Protein AF-A0A292RZ18-F1 (afdb_monomer)

Structure (mmCIF, N/CA/C/O backbone):
data_AF-A0A292RZ18-F1
#
_entry.id   AF-A0A292RZ18-F1
#
loop_
_atom_site.group_PDB
_atom_site.id
_atom_site.type_symbol
_atom_site.label_atom_id
_atom_site.label_alt_id
_atom_site.label_comp_id
_atom_site.label_asym_id
_atom_site.label_entity_id
_atom_site.label_seq_id
_atom_site.pdbx_PDB_ins_code
_atom_site.Cartn_x
_atom_site.Cartn_y
_atom_site.Cartn_z
_atom_site.occupancy
_atom_site.B_iso_or_equiv
_atom_site.auth_seq_id
_atom_site.auth_comp_id
_atom_site.auth_asym_id
_atom_site.auth_atom_id
_atom_site.pdbx_PDB_model_num
ATOM 1 N N . MET A 1 1 ? -14.575 0.556 -12.211 1.00 39.78 1 MET A N 1
ATOM 2 C CA . MET A 1 1 ? -14.997 0.538 -10.796 1.00 39.78 1 MET A CA 1
ATOM 3 C C . MET A 1 1 ? -14.473 1.832 -10.193 1.00 39.78 1 MET A C 1
ATOM 5 O O . MET A 1 1 ? -13.284 1.932 -9.936 1.00 39.78 1 MET A O 1
ATOM 9 N N . SER A 1 2 ? -15.299 2.881 -10.181 1.00 37.69 2 SER A N 1
ATOM 10 C CA . SER A 1 2 ? -14.873 4.205 -9.716 1.00 37.69 2 SER A CA 1
ATOM 11 C C . SER A 1 2 ? -14.965 4.206 -8.196 1.00 37.69 2 SER A C 1
ATOM 13 O O . SER A 1 2 ? -16.057 4.023 -7.658 1.00 37.69 2 SER A O 1
ATOM 15 N N . LEU A 1 3 ? -13.831 4.338 -7.511 1.00 44.94 3 LEU A N 1
ATOM 16 C CA . LEU A 1 3 ? -13.806 4.589 -6.074 1.00 44.94 3 LEU A CA 1
ATOM 17 C C . LEU A 1 3 ? -14.310 6.021 -5.861 1.00 44.94 3 LEU A C 1
ATOM 19 O O . LEU A 1 3 ? -13.529 6.972 -5.832 1.00 44.94 3 LEU A O 1
ATOM 23 N N . ASP A 1 4 ? -15.636 6.167 -5.790 1.00 46.00 4 ASP A N 1
ATOM 24 C CA . ASP A 1 4 ? -16.313 7.408 -5.418 1.00 46.00 4 ASP A CA 1
ATOM 25 C C . ASP A 1 4 ? -15.897 7.753 -3.985 1.00 46.00 4 ASP A C 1
ATOM 27 O O . ASP A 1 4 ? -16.393 7.231 -2.984 1.00 46.00 4 ASP A O 1
ATOM 31 N N . THR A 1 5 ? -14.858 8.573 -3.905 1.00 54.19 5 THR A N 1
ATOM 32 C CA . THR A 1 5 ? -14.161 8.963 -2.689 1.00 54.19 5 THR A CA 1
ATOM 33 C C . THR A 1 5 ? -14.993 10.010 -1.958 1.00 54.19 5 THR A C 1
ATOM 35 O O . THR A 1 5 ? -14.697 11.203 -1.940 1.00 54.19 5 THR A O 1
ATOM 38 N N . LYS A 1 6 ? -16.029 9.540 -1.256 1.00 46.91 6 LYS A N 1
ATOM 39 C CA . LYS A 1 6 ? -16.646 10.284 -0.144 1.00 46.91 6 LYS A CA 1
ATOM 40 C C . LYS A 1 6 ? -15.752 10.349 1.102 1.00 46.91 6 LYS A C 1
ATOM 42 O O . LYS A 1 6 ? -16.144 10.940 2.099 1.00 46.91 6 LYS A O 1
ATOM 47 N N . ALA A 1 7 ? -14.526 9.830 1.039 1.00 49.03 7 ALA A N 1
ATOM 48 C CA . ALA A 1 7 ? -13.469 10.082 2.014 1.00 49.03 7 ALA A CA 1
ATOM 49 C C . ALA A 1 7 ? -12.685 11.356 1.641 1.00 49.03 7 ALA A C 1
ATOM 51 O O . ALA A 1 7 ? -11.482 11.3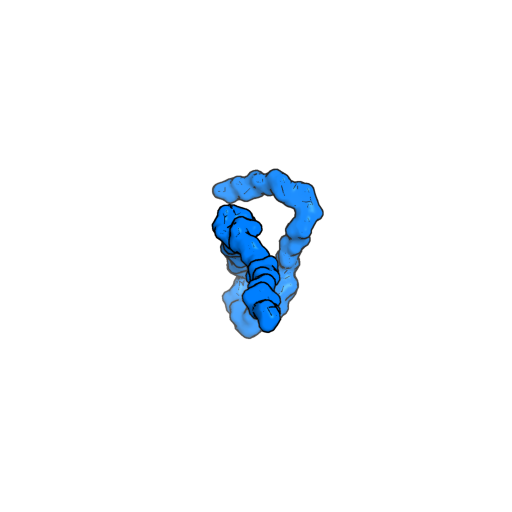24 1.383 1.00 49.03 7 ALA A O 1
ATOM 52 N N . LYS A 1 8 ? -13.370 12.502 1.576 1.00 45.12 8 LYS A N 1
ATOM 53 C CA . LYS A 1 8 ? -12.709 13.805 1.436 1.00 45.12 8 LYS A CA 1
ATOM 54 C C . LYS A 1 8 ? -11.982 14.141 2.742 1.00 45.12 8 LYS A C 1
ATOM 56 O O . LYS A 1 8 ? -12.549 14.785 3.617 1.00 45.12 8 LYS A O 1
ATOM 61 N N . GLY A 1 9 ? -10.718 13.727 2.849 1.00 45.34 9 GLY A N 1
ATOM 62 C CA . GLY A 1 9 ? -9.720 14.631 3.421 1.00 45.34 9 GLY A CA 1
ATOM 63 C C . GLY A 1 9 ? -8.502 14.074 4.161 1.00 45.34 9 GLY A C 1
ATOM 64 O O . GLY A 1 9 ? -7.665 14.901 4.489 1.00 45.34 9 GLY A O 1
ATOM 65 N N . TRP A 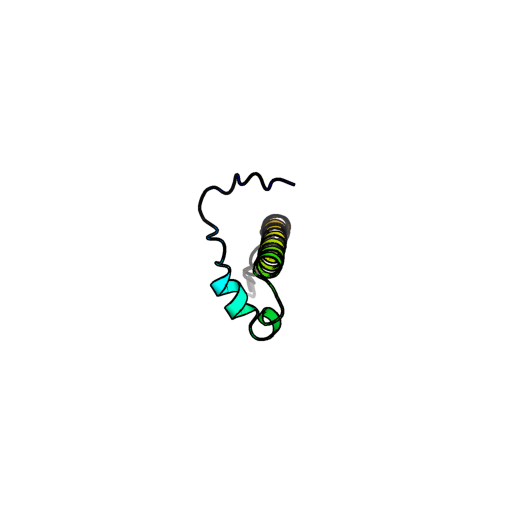1 10 ? -8.368 12.783 4.497 1.00 44.88 10 TRP A N 1
ATOM 66 C CA . TRP A 1 10 ? -7.355 12.413 5.519 1.00 44.88 10 TRP A CA 1
ATOM 67 C C . TRP A 1 10 ? -6.472 11.191 5.227 1.00 44.88 10 TRP A C 1
ATOM 69 O O . TRP A 1 10 ? -5.552 10.930 5.997 1.00 44.88 10 TRP A O 1
ATOM 79 N N . ILE A 1 11 ? -6.663 10.469 4.117 1.00 52.59 11 ILE A N 1
ATOM 80 C CA . ILE A 1 11 ? -5.686 9.450 3.697 1.00 52.59 11 ILE A CA 1
ATOM 81 C C . ILE A 1 11 ? -4.831 10.056 2.595 1.00 52.59 11 ILE A C 1
ATOM 83 O O . ILE A 1 11 ? -5.199 10.043 1.421 1.00 52.59 11 ILE A O 1
ATOM 87 N N . THR A 1 12 ? -3.687 10.617 2.978 1.00 61.25 12 THR A N 1
ATOM 88 C CA . THR A 1 12 ? -2.657 10.990 2.010 1.00 61.25 12 THR A CA 1
ATOM 89 C C . THR A 1 12 ? -2.170 9.703 1.350 1.00 61.25 12 THR A C 1
ATOM 91 O O . THR A 1 12 ? -1.483 8.898 1.980 1.00 61.25 12 THR A O 1
ATOM 94 N N . MET A 1 13 ? -2.580 9.478 0.100 1.00 72.25 13 MET A N 1
ATOM 95 C CA . MET A 1 13 ? -2.103 8.355 -0.704 1.00 72.25 13 MET A CA 1
ATOM 96 C C . MET A 1 13 ? -0.574 8.377 -0.750 1.00 72.25 13 MET A C 1
ATOM 98 O O . MET A 1 13 ? 0.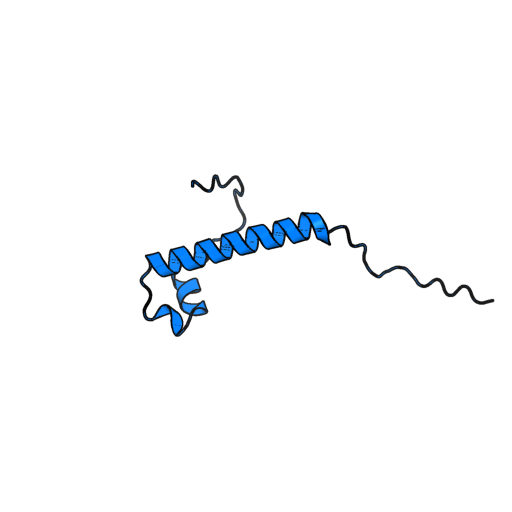039 9.421 -0.988 1.00 72.25 13 MET A O 1
ATOM 102 N N . LEU A 1 14 ? 0.049 7.224 -0.518 1.00 81.12 14 LEU A N 1
ATOM 103 C CA . LEU A 1 14 ? 1.490 7.077 -0.622 1.00 81.12 14 LEU A CA 1
ATOM 104 C C . LEU A 1 14 ? 1.918 7.418 -2.052 1.00 81.12 14 LEU A C 1
ATOM 106 O O . LEU A 1 14 ? 1.328 6.972 -3.041 1.00 81.12 14 LEU A O 1
ATOM 110 N N . SER A 1 15 ? 2.971 8.225 -2.162 1.00 88.69 15 SER A N 1
ATOM 111 C CA . SER A 1 15 ? 3.580 8.485 -3.463 1.00 88.69 15 SER A CA 1
ATOM 112 C C . SER A 1 15 ? 4.175 7.195 -4.031 1.00 88.69 15 SER A C 1
ATOM 114 O O . SER A 1 15 ? 4.660 6.350 -3.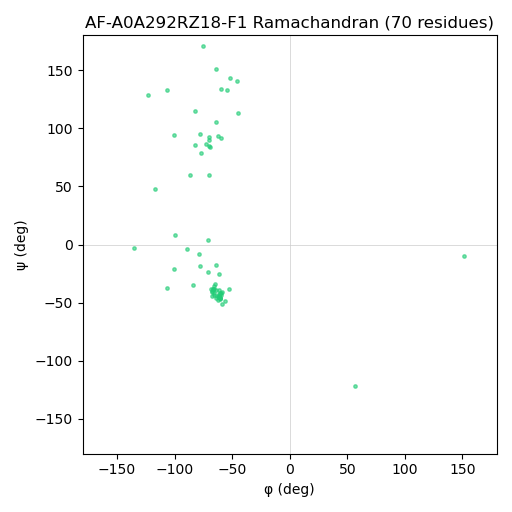278 1.00 88.69 15 SER A O 1
ATOM 116 N N . ILE A 1 16 ? 4.228 7.078 -5.360 1.00 89.06 16 ILE A N 1
ATOM 117 C CA . ILE A 1 16 ? 4.896 5.955 -6.045 1.00 89.06 16 ILE A CA 1
ATOM 118 C C . ILE A 1 16 ? 6.336 5.800 -5.541 1.00 89.06 16 ILE A C 1
ATOM 120 O O . ILE A 1 16 ? 6.797 4.691 -5.293 1.00 89.06 16 ILE A O 1
ATOM 124 N N . LYS A 1 17 ? 7.034 6.915 -5.292 1.00 90.56 17 LYS A N 1
ATOM 125 C CA . LYS A 1 17 ? 8.389 6.915 -4.726 1.00 90.56 17 LYS A CA 1
ATOM 126 C C . LYS A 1 17 ? 8.448 6.252 -3.347 1.00 90.56 17 LYS A C 1
ATOM 128 O O . LYS A 1 17 ? 9.364 5.473 -3.089 1.00 90.56 17 LYS A O 1
ATOM 133 N N . ALA A 1 18 ? 7.484 6.547 -2.474 1.00 91.00 18 ALA A N 1
ATOM 134 C CA . ALA A 1 18 ? 7.383 5.905 -1.167 1.00 91.00 18 ALA A CA 1
ATOM 135 C C . ALA A 1 18 ? 7.061 4.409 -1.310 1.00 91.00 18 ALA A C 1
ATOM 137 O O . ALA A 1 18 ? 7.725 3.587 -0.685 1.00 91.00 18 ALA A O 1
ATOM 138 N N . CYS A 1 19 ? 6.132 4.045 -2.199 1.00 91.62 19 CYS A N 1
ATOM 139 C CA . CYS A 1 19 ? 5.807 2.646 -2.487 1.00 91.62 19 CYS A CA 1
ATOM 140 C C . CYS A 1 19 ? 7.018 1.868 -3.021 1.00 91.62 19 CYS A C 1
ATOM 142 O O . CYS A 1 19 ? 7.319 0.793 -2.510 1.00 91.62 19 CYS A O 1
ATOM 144 N N . ARG A 1 20 ? 7.775 2.427 -3.975 1.00 93.31 20 ARG A N 1
ATOM 145 C CA . ARG A 1 20 ? 9.018 1.827 -4.492 1.00 93.31 20 ARG A CA 1
ATOM 146 C C . ARG A 1 20 ? 10.055 1.633 -3.388 1.00 93.31 20 ARG A C 1
ATOM 148 O O . ARG A 1 20 ? 10.688 0.583 -3.328 1.00 93.31 20 ARG A O 1
ATOM 155 N N . HIS A 1 21 ? 10.206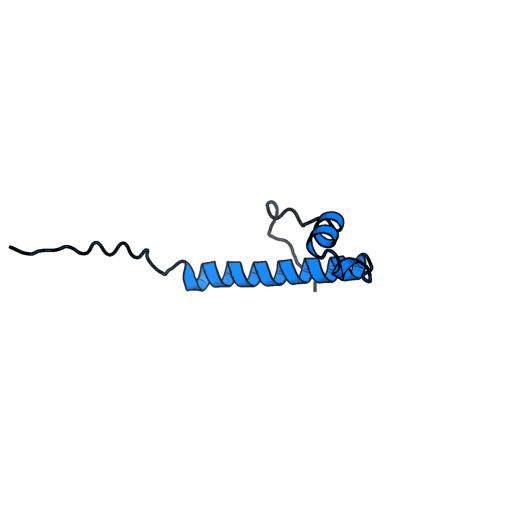 2.615 -2.500 1.00 93.75 21 HIS A N 1
ATOM 156 C CA . HIS A 1 21 ? 11.102 2.495 -1.353 1.00 93.75 21 HIS A CA 1
ATOM 157 C C . HIS A 1 21 ? 10.693 1.339 -0.426 1.00 93.75 21 HIS A C 1
ATOM 159 O O . HIS A 1 21 ? 11.540 0.526 -0.065 1.00 93.75 21 HIS A O 1
ATOM 165 N N . SER A 1 22 ? 9.401 1.218 -0.105 1.00 91.75 22 SER A N 1
ATOM 166 C CA . SER A 1 22 ? 8.869 0.138 0.737 1.00 91.75 22 SER A CA 1
ATOM 167 C C . SER A 1 22 ? 8.958 -1.246 0.085 1.00 91.75 22 SER A C 1
ATOM 169 O O . SER A 1 22 ? 9.260 -2.223 0.764 1.00 91.75 22 SER A O 1
ATOM 171 N N . LEU A 1 23 ? 8.731 -1.339 -1.228 1.00 91.50 23 LEU A N 1
ATOM 172 C CA . LEU A 1 23 ? 8.868 -2.580 -2.000 1.00 91.50 23 LEU A CA 1
ATOM 173 C C . LEU A 1 23 ? 10.339 -3.004 -2.166 1.00 91.50 23 LEU A C 1
ATOM 175 O O . LEU A 1 23 ? 10.635 -4.186 -2.361 1.00 91.50 23 LEU A O 1
ATOM 179 N N . GLY A 1 24 ? 11.279 -2.062 -2.068 1.00 94.06 24 GLY A N 1
ATOM 180 C CA . GLY A 1 24 ? 12.712 -2.332 -2.050 1.00 94.06 24 GLY A CA 1
ATOM 181 C C . GLY A 1 24 ? 13.173 -3.107 -3.285 1.00 94.06 24 GLY A C 1
ATOM 182 O O . GLY A 1 24 ? 12.998 -2.663 -4.418 1.00 94.06 24 GLY A O 1
ATOM 183 N N . LYS A 1 25 ? 13.768 -4.289 -3.077 1.00 95.12 25 LYS A N 1
ATOM 184 C CA . LYS A 1 25 ? 14.285 -5.124 -4.177 1.00 95.12 25 LYS A CA 1
ATOM 185 C C . LYS A 1 25 ? 13.202 -5.582 -5.160 1.00 95.12 25 LYS A C 1
ATOM 187 O O . LYS A 1 25 ? 13.535 -5.825 -6.312 1.00 95.12 25 LYS A O 1
ATOM 192 N N . TYR A 1 26 ? 11.946 -5.674 -4.719 1.00 91.44 26 TYR A N 1
ATOM 193 C CA . TYR A 1 26 ? 10.829 -6.129 -5.549 1.00 91.44 26 TYR A CA 1
ATOM 194 C C . TYR A 1 26 ? 10.330 -5.047 -6.511 1.00 91.44 26 TYR A C 1
ATOM 196 O O . TYR A 1 26 ? 9.692 -5.369 -7.498 1.00 91.44 26 TYR A O 1
ATOM 204 N N . ALA A 1 27 ? 10.657 -3.773 -6.266 1.00 92.25 27 ALA A N 1
ATOM 205 C CA . ALA A 1 27 ? 10.292 -2.676 -7.162 1.00 92.25 27 ALA A CA 1
ATOM 206 C C . ALA A 1 27 ? 11.193 -2.555 -8.399 1.00 92.25 27 ALA A C 1
ATOM 208 O O . ALA A 1 27 ? 10.925 -1.709 -9.248 1.00 92.25 27 ALA A O 1
ATOM 209 N N . LYS A 1 28 ? 12.294 -3.319 -8.473 1.00 92.00 28 LYS A N 1
ATOM 210 C CA . LYS A 1 28 ? 13.294 -3.183 -9.545 1.00 92.00 28 LYS A CA 1
ATOM 211 C C . LYS A 1 28 ? 12.745 -3.558 -10.915 1.00 92.00 28 LYS A C 1
ATOM 213 O O . LYS A 1 28 ? 13.074 -2.886 -11.884 1.00 92.00 28 LYS A O 1
ATOM 218 N N . ASP A 1 29 ? 11.908 -4.587 -10.951 1.00 94.50 29 ASP A N 1
ATOM 219 C CA . ASP A 1 29 ? 11.356 -5.150 -12.183 1.00 94.50 29 ASP A CA 1
ATOM 220 C C . ASP A 1 29 ? 9.928 -4.661 -12.454 1.00 94.50 29 ASP A C 1
ATOM 222 O O . ASP A 1 29 ? 9.273 -5.175 -13.351 1.00 94.50 29 ASP A O 1
ATOM 226 N N . LEU A 1 30 ? 9.451 -3.686 -11.669 1.00 94.31 30 LEU A N 1
ATOM 227 C CA . LEU A 1 30 ? 8.096 -3.153 -11.765 1.00 94.31 30 LEU A CA 1
ATOM 228 C C . LEU A 1 30 ? 8.090 -1.764 -12.394 1.00 94.31 30 LEU A C 1
ATOM 230 O O . LEU A 1 30 ? 8.836 -0.863 -11.969 1.00 94.31 30 LEU A O 1
ATOM 234 N N . ASP A 1 31 ? 7.191 -1.565 -13.349 1.00 95.38 31 ASP A N 1
ATOM 235 C CA . ASP A 1 31 ? 6.883 -0.242 -13.872 1.00 95.38 31 ASP A CA 1
ATOM 236 C C . ASP A 1 31 ? 6.025 0.577 -12.887 1.00 95.38 31 ASP A C 1
ATOM 238 O O . ASP A 1 31 ? 5.609 0.107 -11.824 1.00 95.38 31 ASP A O 1
ATOM 242 N N . ASP A 1 32 ? 5.839 1.866 -13.178 1.00 92.12 32 ASP A N 1
ATOM 243 C CA . ASP A 1 32 ? 5.076 2.744 -12.286 1.00 92.12 32 ASP A CA 1
ATOM 244 C C . ASP A 1 32 ? 3.601 2.325 -12.187 1.00 92.12 32 ASP A C 1
ATOM 246 O O . ASP A 1 32 ? 3.035 2.413 -11.099 1.00 92.12 32 ASP A O 1
ATOM 250 N N . SER A 1 33 ? 3.001 1.800 -13.260 1.00 93.81 33 SER A N 1
ATOM 251 C CA . SER A 1 33 ? 1.607 1.342 -13.265 1.00 93.81 33 SER A CA 1
ATOM 252 C C . SER A 1 33 ? 1.414 0.103 -12.392 1.00 93.81 33 SER A C 1
ATOM 254 O O . SER A 1 33 ? 0.402 -0.016 -11.701 1.00 93.81 33 SER A O 1
ATOM 256 N N . GLU A 1 34 ? 2.371 -0.821 -12.399 1.00 95.38 34 GLU A N 1
ATOM 257 C CA . GLU A 1 34 ? 2.354 -2.010 -11.547 1.00 95.38 34 GLU A CA 1
ATOM 258 C C . GLU A 1 34 ? 2.525 -1.633 -10.072 1.00 95.38 34 GLU A C 1
ATOM 260 O O . GLU A 1 34 ? 1.821 -2.152 -9.202 1.00 95.38 34 GLU A O 1
ATOM 265 N N . VAL A 1 35 ? 3.410 -0.675 -9.776 1.00 94.19 35 VAL A N 1
ATOM 266 C CA . VAL A 1 35 ? 3.564 -0.137 -8.417 1.00 94.19 35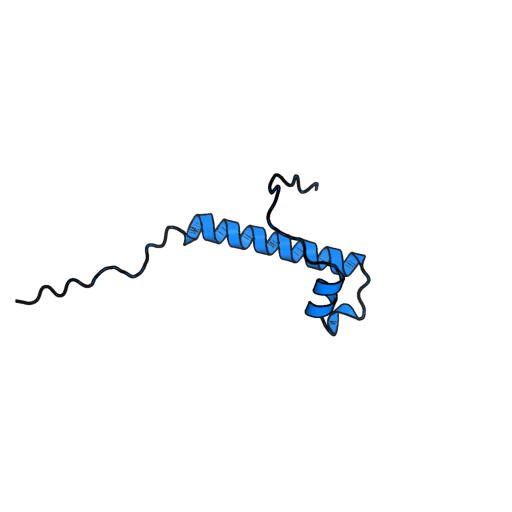 VAL A CA 1
ATOM 267 C C . VAL A 1 35 ? 2.288 0.572 -7.955 1.00 94.19 35 VAL A C 1
ATOM 269 O O . VAL A 1 35 ? 1.900 0.423 -6.793 1.00 94.19 35 VAL A O 1
ATOM 272 N N . GLU A 1 36 ? 1.611 1.311 -8.837 1.00 92.19 36 GLU A N 1
ATOM 273 C CA . GLU A 1 36 ? 0.310 1.912 -8.533 1.00 92.19 36 GLU A CA 1
ATOM 274 C C . GLU A 1 36 ? -0.760 0.858 -8.248 1.00 92.19 36 GLU A C 1
ATOM 276 O O . GLU A 1 36 ? -1.462 0.972 -7.245 1.00 92.19 36 GLU A O 1
ATOM 281 N N . ALA A 1 37 ? -0.833 -0.209 -9.044 1.00 93.56 37 ALA A N 1
ATOM 282 C CA . ALA A 1 37 ? -1.782 -1.295 -8.811 1.00 93.56 37 ALA A CA 1
ATOM 283 C C . ALA A 1 37 ? -1.559 -1.979 -7.448 1.00 93.56 37 ALA A C 1
ATOM 285 O O . ALA A 1 37 ? -2.517 -2.253 -6.721 1.00 93.56 37 ALA A O 1
ATOM 286 N N . ILE A 1 38 ? -0.297 -2.207 -7.063 1.00 93.19 38 ILE A N 1
ATOM 287 C CA . ILE A 1 38 ? 0.053 -2.757 -5.744 1.00 93.19 38 ILE A CA 1
ATOM 288 C C . ILE A 1 38 ? -0.361 -1.793 -4.628 1.00 93.19 38 ILE A C 1
ATOM 290 O O . ILE A 1 38 ? -0.967 -2.219 -3.642 1.00 93.19 38 ILE A O 1
ATOM 294 N N . ARG A 1 39 ? -0.060 -0.497 -4.774 1.00 91.81 39 ARG A N 1
ATOM 295 C CA . ARG A 1 39 ? -0.460 0.536 -3.808 1.00 91.81 39 ARG A CA 1
ATOM 296 C C . ARG A 1 39 ? -1.974 0.537 -3.608 1.00 91.81 39 ARG A C 1
ATOM 298 O O . ARG A 1 39 ? -2.440 0.533 -2.468 1.00 91.81 39 ARG A O 1
ATOM 305 N N . ASP A 1 40 ? -2.729 0.530 -4.697 1.00 90.50 40 ASP A N 1
ATOM 306 C CA . ASP A 1 40 ? -4.186 0.612 -4.660 1.00 90.50 40 ASP A CA 1
ATOM 307 C C . ASP A 1 40 ? -4.796 -0.641 -4.017 1.00 90.50 40 ASP A C 1
ATOM 309 O O . ASP A 1 40 ? -5.712 -0.531 -3.199 1.00 90.50 40 ASP A O 1
ATOM 313 N N . LEU A 1 41 ? -4.232 -1.823 -4.290 1.00 91.31 41 LEU A N 1
ATOM 314 C CA . LE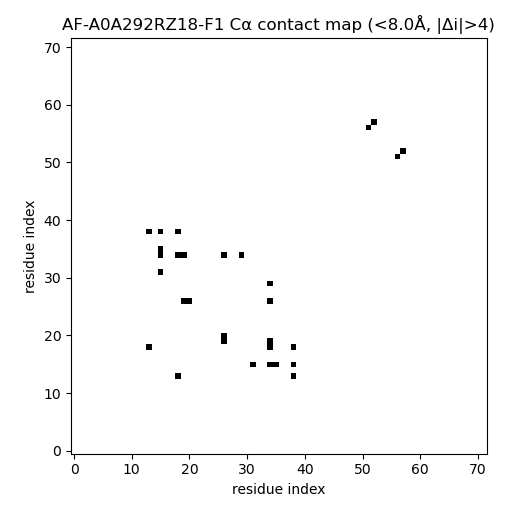U A 1 41 ? -4.616 -3.066 -3.619 1.00 91.31 41 LEU A CA 1
ATOM 315 C C . LEU A 1 41 ? -4.364 -3.002 -2.104 1.00 91.31 41 LEU A C 1
ATOM 317 O O . LEU A 1 41 ? -5.229 -3.397 -1.319 1.00 91.31 41 LEU A O 1
ATOM 321 N N . MET A 1 42 ? -3.210 -2.479 -1.674 1.00 88.88 42 MET A N 1
ATOM 322 C CA . MET A 1 42 ? -2.906 -2.313 -0.246 1.00 88.88 42 MET A CA 1
ATOM 323 C C . MET A 1 42 ? -3.899 -1.370 0.441 1.00 88.88 42 MET A C 1
ATOM 325 O O . MET A 1 42 ? -4.322 -1.646 1.564 1.00 88.88 42 MET A O 1
ATOM 329 N N . TYR A 1 43 ? -4.314 -0.291 -0.229 1.00 87.56 43 TYR A N 1
ATOM 330 C CA . TYR A 1 43 ? -5.336 0.611 0.303 1.00 87.56 43 TYR A CA 1
ATOM 331 C C . TYR A 1 43 ? -6.716 -0.034 0.391 1.00 87.56 43 TYR A C 1
ATOM 333 O O . TYR A 1 43 ? -7.405 0.159 1.392 1.00 87.56 43 TYR A O 1
ATOM 341 N N . GLN A 1 44 ? -7.112 -0.826 -0.607 1.00 87.56 44 GLN A N 1
ATOM 342 C CA . GLN A 1 44 ? -8.366 -1.582 -0.556 1.00 87.56 44 GLN A CA 1
ATOM 343 C C . GLN A 1 44 ? -8.370 -2.571 0.613 1.00 87.56 44 GLN A C 1
ATOM 345 O O . GLN A 1 44 ? -9.341 -2.633 1.365 1.00 87.56 44 GLN A O 1
ATOM 350 N N . LEU A 1 45 ? -7.265 -3.294 0.817 1.00 87.25 45 LEU A N 1
ATOM 351 C CA . LEU A 1 45 ? -7.125 -4.206 1.950 1.00 87.25 45 LEU A CA 1
ATOM 352 C C . LEU A 1 45 ? -7.190 -3.460 3.287 1.00 87.25 45 LEU A C 1
ATOM 354 O O . LEU A 1 45 ? -7.927 -3.870 4.181 1.00 87.25 45 LEU A O 1
ATOM 358 N N . ALA A 1 46 ? -6.448 -2.359 3.420 1.00 85.25 46 ALA A N 1
ATOM 359 C CA . ALA A 1 46 ? -6.450 -1.549 4.634 1.00 85.25 46 ALA A CA 1
ATOM 360 C C . ALA A 1 46 ? -7.855 -1.022 4.954 1.00 85.25 46 ALA A C 1
ATOM 362 O O . ALA A 1 46 ? -8.272 -1.062 6.110 1.00 85.25 46 ALA A O 1
ATOM 363 N N . PHE A 1 47 ? -8.600 -0.587 3.935 1.00 82.69 47 PHE A N 1
ATOM 364 C CA . PHE A 1 47 ? -9.985 -0.157 4.090 1.00 82.69 47 PHE A CA 1
ATOM 365 C C . PHE A 1 47 ? -10.865 -1.282 4.652 1.00 82.69 47 PHE A C 1
ATOM 367 O O . PHE A 1 47 ? -11.513 -1.081 5.676 1.00 82.69 47 PHE A O 1
ATOM 374 N N . VAL A 1 48 ? -10.818 -2.478 4.052 1.00 83.12 48 VAL A N 1
ATOM 375 C CA . VAL A 1 48 ? -11.593 -3.642 4.517 1.00 83.12 48 VAL A CA 1
ATOM 376 C C . VAL A 1 48 ? -11.208 -4.042 5.942 1.00 83.12 48 VAL A C 1
ATOM 378 O O . VAL A 1 48 ? -12.083 -4.315 6.756 1.00 83.12 48 VAL A O 1
ATOM 381 N N . MET A 1 49 ? -9.915 -4.054 6.279 1.00 83.00 49 MET A N 1
ATOM 382 C CA . MET A 1 49 ? -9.456 -4.415 7.625 1.00 83.00 49 MET A CA 1
ATOM 383 C C . MET A 1 49 ? -9.895 -3.404 8.688 1.00 83.00 49 MET A C 1
ATOM 385 O O . MET A 1 49 ? -10.297 -3.802 9.780 1.00 83.00 49 MET A O 1
ATOM 389 N N . VAL A 1 50 ? -9.819 -2.104 8.388 1.00 81.25 50 VAL A N 1
ATOM 390 C CA . VAL A 1 50 ? -10.269 -1.051 9.309 1.00 81.25 50 VAL A CA 1
ATOM 391 C C . VAL A 1 50 ? -11.782 -1.103 9.478 1.00 81.25 50 VAL A C 1
ATOM 393 O O . VAL A 1 50 ? -12.261 -1.026 10.607 1.00 81.25 50 VAL A O 1
ATOM 396 N N . GLU A 1 51 ? -12.527 -1.271 8.388 1.00 78.38 51 GLU A N 1
ATOM 397 C CA . GLU A 1 51 ? -13.981 -1.419 8.426 1.00 78.38 51 GLU A CA 1
ATOM 398 C C . GLU A 1 51 ? -14.393 -2.657 9.236 1.00 78.38 51 GLU A C 1
ATOM 400 O O . GLU A 1 51 ? -15.252 -2.562 10.113 1.00 78.38 51 GLU A O 1
ATOM 405 N N . ASP A 1 52 ? -13.748 -3.805 9.016 1.00 77.62 52 ASP A N 1
ATOM 406 C CA . ASP A 1 52 ? -14.001 -5.033 9.775 1.00 77.62 52 ASP A CA 1
ATOM 407 C C . ASP A 1 52 ? -13.686 -4.853 11.267 1.00 77.62 52 ASP A C 1
ATOM 409 O O . ASP A 1 52 ? -14.507 -5.192 12.123 1.00 77.62 52 ASP A O 1
ATOM 413 N N . TYR A 1 53 ? -12.549 -4.231 11.593 1.00 72.75 53 TYR A N 1
ATOM 414 C CA . TYR A 1 53 ? -12.176 -3.908 12.970 1.00 72.75 53 TYR A CA 1
ATOM 415 C C . TYR A 1 53 ? -13.196 -2.974 13.636 1.00 72.75 53 TYR A C 1
ATOM 417 O O . TYR A 1 53 ? -13.645 -3.232 14.756 1.00 72.75 53 TYR A O 1
ATOM 425 N N . GLN A 1 54 ? -13.610 -1.908 12.950 1.00 71.81 54 GLN A N 1
ATOM 426 C CA . GLN A 1 54 ? -14.603 -0.967 13.465 1.00 71.81 54 GLN A CA 1
ATOM 427 C C . GLN A 1 54 ? -15.983 -1.613 13.622 1.00 71.81 54 GLN A C 1
ATOM 429 O O . GLN A 1 54 ? -16.675 -1.318 14.595 1.00 71.81 54 GLN A O 1
ATOM 434 N N . ASN A 1 55 ? -16.378 -2.518 12.728 1.00 73.81 55 ASN A N 1
ATOM 435 C CA . ASN A 1 55 ? -17.70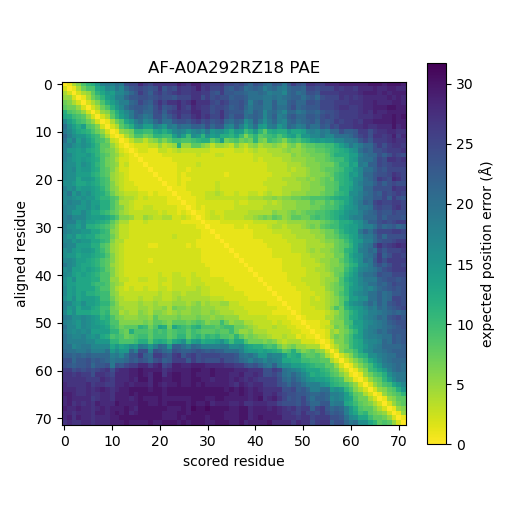4 -3.134 12.760 1.00 73.81 55 ASN A CA 1
ATOM 436 C C . ASN A 1 55 ? -17.801 -4.337 13.712 1.00 73.81 55 ASN A C 1
ATOM 438 O O . ASN A 1 55 ? -18.848 -4.533 14.335 1.00 73.81 55 ASN A O 1
ATOM 442 N N . LYS A 1 56 ? -16.737 -5.141 13.846 1.00 66.19 56 LYS A N 1
ATOM 443 C CA . LYS A 1 56 ? -16.741 -6.385 14.642 1.00 66.19 56 LYS A CA 1
ATOM 444 C C . LYS A 1 56 ? -15.977 -6.277 15.958 1.00 66.19 56 LYS A C 1
ATOM 446 O O . LYS A 1 56 ? -16.425 -6.834 16.957 1.00 66.19 56 LYS A O 1
ATOM 451 N N . CYS A 1 57 ? -14.855 -5.560 15.984 1.00 58.62 57 CYS A N 1
ATOM 452 C CA . CYS A 1 57 ? -13.932 -5.558 17.123 1.00 58.62 57 CYS A CA 1
ATOM 453 C C . CYS A 1 57 ? -14.078 -4.336 18.043 1.00 58.62 57 CYS A C 1
ATOM 455 O O . CYS A 1 57 ? -13.717 -4.425 19.213 1.00 58.62 57 CYS A O 1
ATOM 457 N N . SER A 1 58 ? -14.660 -3.224 17.578 1.00 55.41 58 SER A N 1
ATOM 458 C CA . SER A 1 58 ? -14.876 -2.020 18.409 1.00 55.41 58 SER A CA 1
ATOM 459 C C . SER A 1 58 ? -15.833 -2.230 19.592 1.00 55.41 58 SER A C 1
ATOM 461 O O . SER A 1 58 ? -15.839 -1.438 20.532 1.00 55.41 58 SER A O 1
ATOM 463 N N . LYS A 1 59 ? -16.634 -3.307 19.564 1.00 56.84 59 LYS A N 1
ATOM 464 C CA . LYS A 1 59 ? -17.543 -3.709 20.650 1.00 56.84 59 LYS A CA 1
ATOM 465 C C . LYS A 1 59 ? -16.899 -4.635 21.683 1.00 56.84 59 LYS A C 1
ATOM 467 O O . LYS A 1 59 ? -17.557 -4.974 22.667 1.00 56.84 59 LYS A O 1
ATOM 472 N N . VAL A 1 60 ? -15.649 -5.061 21.486 1.00 56.44 60 VAL A N 1
ATOM 473 C CA . VAL A 1 60 ? -14.935 -5.846 22.498 1.00 56.44 60 VAL A CA 1
ATOM 474 C C . VAL A 1 60 ? -14.464 -4.874 23.577 1.00 56.44 60 VAL A C 1
ATOM 476 O O . VAL A 1 60 ? -13.461 -4.180 23.437 1.00 56.44 60 VAL A O 1
ATOM 479 N N . VAL A 1 61 ? -15.286 -4.785 24.619 1.00 55.88 61 VAL A N 1
ATOM 480 C CA . VAL A 1 61 ? -15.080 -4.022 25.853 1.00 55.88 61 VAL A CA 1
ATOM 481 C C . VAL A 1 61 ? -13.654 -4.254 26.376 1.00 55.88 61 VAL A C 1
ATOM 483 O O . VAL A 1 61 ? -13.173 -5.390 26.304 1.00 55.88 61 VAL A O 1
ATOM 486 N N . PRO A 1 62 ? -12.964 -3.229 26.913 1.00 49.53 62 PRO 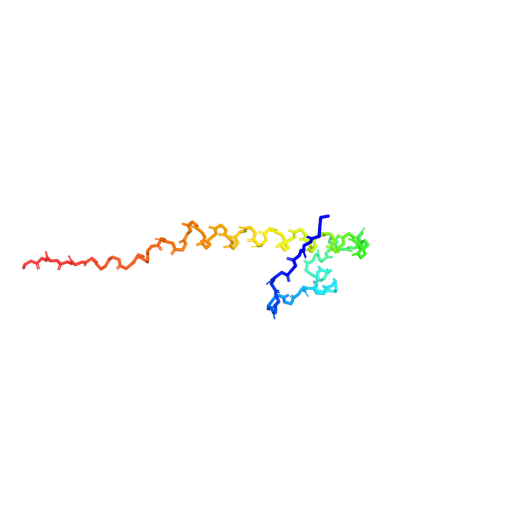A N 1
ATOM 487 C CA . PRO A 1 62 ? -11.655 -3.420 27.522 1.00 49.53 62 PRO A CA 1
ATOM 488 C C . PRO A 1 62 ? -11.710 -4.554 28.549 1.00 49.53 62 PRO A C 1
ATOM 490 O O . PRO A 1 62 ? -12.685 -4.669 29.296 1.00 49.53 62 PRO A O 1
ATOM 493 N N . ILE A 1 63 ? -10.641 -5.350 28.649 1.00 56.03 63 ILE A N 1
ATOM 494 C CA . ILE A 1 63 ? -10.379 -6.223 29.807 1.00 56.03 63 ILE A CA 1
ATOM 495 C C . ILE A 1 63 ? -10.014 -5.315 31.000 1.00 56.03 63 ILE A C 1
ATOM 497 O O . ILE A 1 63 ? -8.922 -5.341 31.550 1.00 56.03 63 ILE A O 1
ATOM 501 N N . THR A 1 64 ? -10.931 -4.432 31.369 1.00 56.34 64 THR A N 1
ATOM 502 C CA . THR A 1 64 ? -11.020 -3.772 32.666 1.00 56.34 64 THR A CA 1
ATOM 503 C C . THR A 1 64 ? -12.343 -4.212 33.280 1.00 56.34 64 THR A C 1
ATOM 505 O O . THR A 1 64 ? -13.144 -3.404 33.737 1.00 56.34 64 THR A O 1
ATOM 508 N N . ALA A 1 65 ? -12.618 -5.518 33.248 1.00 51.69 65 ALA A N 1
ATOM 509 C CA . ALA A 1 65 ? -13.466 -6.093 34.273 1.00 51.69 65 ALA A CA 1
ATOM 510 C C . ALA A 1 65 ? -12.620 -6.050 35.545 1.00 51.69 65 ALA A C 1
ATOM 512 O O . ALA A 1 65 ? -11.775 -6.919 35.766 1.00 51.69 65 ALA A O 1
ATOM 513 N N . GLU A 1 66 ? -12.764 -4.966 36.308 1.00 52.41 66 GLU A N 1
ATOM 514 C CA . GLU A 1 66 ? -12.249 -4.869 37.667 1.00 52.41 66 GLU A CA 1
ATOM 515 C C . GLU A 1 66 ? -12.596 -6.173 38.383 1.00 52.41 66 GLU A C 1
ATOM 517 O O . GLU A 1 66 ? -13.763 -6.526 38.576 1.00 52.41 66 GLU A O 1
ATOM 522 N N . ARG A 1 67 ? -11.564 -6.948 38.716 1.00 53.91 67 ARG A N 1
ATOM 523 C CA . ARG A 1 67 ? -11.717 -8.121 39.560 1.00 53.91 67 ARG A CA 1
ATOM 524 C C . ARG A 1 67 ? -11.962 -7.567 40.957 1.00 53.91 67 ARG A C 1
ATOM 526 O O . ARG A 1 67 ? -11.014 -7.353 41.701 1.00 53.91 67 ARG A O 1
ATOM 533 N N . ASN A 1 68 ? -13.222 -7.275 41.277 1.00 55.91 68 ASN A N 1
ATOM 534 C CA . ASN A 1 68 ? -13.649 -6.962 42.635 1.00 55.91 68 ASN A CA 1
ATOM 535 C C . ASN A 1 68 ? -13.327 -8.181 43.506 1.00 55.91 68 ASN A C 1
ATOM 537 O O . ASN A 1 68 ? -14.118 -9.120 43.599 1.00 55.91 68 ASN A O 1
ATOM 541 N N . THR A 1 69 ? -12.136 -8.198 44.104 1.00 47.19 69 THR A N 1
ATOM 542 C CA . THR A 1 69 ? -11.788 -9.096 45.204 1.00 47.19 69 THR A CA 1
ATOM 543 C C . THR A 1 69 ? -12.588 -8.647 46.411 1.00 47.19 69 THR A C 1
ATOM 545 O O . THR A 1 69 ? -12.138 -7.852 47.229 1.00 47.19 69 THR A O 1
ATOM 548 N N . ASN A 1 70 ? -13.827 -9.119 46.462 1.00 57.16 70 ASN A N 1
ATOM 549 C CA . ASN A 1 70 ? -14.636 -9.115 47.660 1.00 57.16 70 ASN A CA 1
ATOM 550 C C . ASN A 1 70 ? -14.213 -10.355 48.459 1.00 57.16 70 ASN A C 1
ATOM 552 O O . ASN A 1 70 ? -14.798 -11.424 48.301 1.00 57.16 70 ASN A O 1
ATOM 556 N N . GLU A 1 71 ? -13.161 -10.234 49.265 1.00 48.59 71 GLU A N 1
ATOM 557 C CA . GLU A 1 71 ? -12.866 -11.211 50.313 1.00 48.59 71 GLU A CA 1
ATOM 558 C C . GLU A 1 71 ? -12.800 -10.481 51.657 1.00 48.59 71 GLU A C 1
ATOM 560 O O . GLU A 1 71 ? -12.200 -9.414 51.779 1.00 48.59 71 GLU A O 1
ATOM 565 N N . LYS A 1 72 ? -13.572 -11.040 52.591 1.00 41.09 72 LYS A N 1
ATOM 566 C CA . LYS A 1 72 ? -13.924 -10.558 53.929 1.00 41.09 72 LYS A CA 1
ATOM 567 C C . LYS A 1 72 ? -12.744 -10.488 54.887 1.00 41.09 72 LYS A C 1
ATOM 569 O O . LYS A 1 72 ? -11.876 -11.381 54.804 1.00 41.09 72 LYS A O 1
#

Foldseek 3Di:
DDPPCPVPDPDPQDDLVRLCVVCDPVSPPDDSVRSVVVSVVVVVVVVVVVVCCVVPVVPVDPPPPPPPPPDD

Solvent-accessible surface area (backbone atoms only — not comparable to full-atom values): 4772 Å² total; per-residue (Å²): 134,81,83,79,67,85,72,82,79,81,79,81,76,77,49,69,69,55,51,40,59,76,48,43,83,70,36,74,88,47,54,72,68,56,50,47,53,52,52,52,50,53,51,53,50,52,50,53,53,50,51,47,40,60,74,67,50,68,76,63,71,74,96,70,73,75,79,78,81,86,74,136

Nearest PDB structures (foldseek):
  1m8l-assembly1_A  TM=4.646E-01  e=5.076E+00  unclassified

Mean predicted aligned error: 13.33 Å

pLDDT: mean 73.33, std 19.3, range [37.69, 95.38]

Secondary structure (DSSP, 8-state):
--------SS--PPPHHHHHHHHGGGGTT--HHHHHHHHHHHHHHHHHHHHHIIIIITTS--S---------

Sequence (72 aa):
MSLDTKAKGWITMLSIKACRHSLGKYAKDLDDSEVEAIRDLMYQLAFVMVEDYQNKCSKVVPITAERNTNEK

Radius of gyration: 20.39 Å; Cα contacts (8 Å, |Δi|>4): 15; chains: 1; bounding box: 32×26×68 Å